Protein AF-A0AAV3XBZ5-F1 (afdb_monomer_lite)

Radius of gyration: 25.85 Å; chains: 1; bounding box: 75×69×43 Å

Organism: NCBI:txid2530354

pLDDT: mean 81.12, std 11.62, range [33.09, 95.12]

Foldseek 3Di:
DPPPDPDPVVVVVVVVVVVVVVVVVCVVVVHDPVVVVVVVVVVVVVVCVVVPPPVVVCVVCCVQVVDVVSVVVCVVVVVVVVVVCVVPVVVVVVVVVVVVVLVVQLVVCVVVVHDPVRSVVVSVVVVVVVVVCVVVVCCVVCPDPPDPDDDDD

Secondary structure (DSSP, 8-state):
--------HHHHHHHHHHHHHHHHHHHHTT--HHHHHHHHHHHHHHHHHHHS--HHHHHHHHHHTTSHHHHHHHHHHHHHHHHHHHHTHHHHHHHHHHHHHHHHHHHHHHHTT--HHHHHHHHHHHHHHHHHHHHHHHHHHSPPP--------

Sequence (153 aa):
MLSVKKLPKLSLMLLLVTYTALGWILSASKSPWYIVLLAAAFVLLLAETLAAPFSNIRKIILRTLSSDINAFIIVLVVSFLAAAIVVWIDIVIRVLVLVSAGLLARLDLYRAGLGQWQAFWILTVISLIGFALGWTGQNYLYPDPILPLHATP

Structure (mmCIF, N/CA/C/O backbone):
data_AF-A0AAV3XBZ5-F1
#
_entry.id   AF-A0AAV3XBZ5-F1
#
loop_
_atom_site.group_PDB
_atom_site.id
_atom_site.type_symbol
_atom_site.label_atom_id
_atom_site.label_alt_id
_atom_site.label_comp_id
_atom_site.label_asym_id
_atom_site.label_entity_id
_atom_site.label_seq_id
_atom_site.pdbx_PDB_ins_code
_atom_site.Cartn_x
_atom_site.Cartn_y
_atom_site.Cartn_z
_atom_site.occupancy
_atom_site.B_iso_or_equiv
_atom_site.auth_seq_id
_atom_site.auth_comp_id
_atom_site.auth_asym_id
_atom_site.auth_atom_id
_atom_site.pdbx_PDB_model_num
ATOM 1 N N . MET A 1 1 ? -25.775 43.323 4.854 1.00 33.09 1 MET A N 1
ATOM 2 C CA . MET A 1 1 ? -24.307 43.484 4.738 1.00 33.09 1 MET A CA 1
ATOM 3 C C . MET A 1 1 ? -23.681 42.098 4.809 1.00 33.09 1 MET A C 1
ATOM 5 O O . MET A 1 1 ? -23.725 41.475 5.860 1.00 33.09 1 MET A O 1
ATOM 9 N N . LEU A 1 2 ? -23.212 41.559 3.682 1.00 42.12 2 LEU A N 1
ATOM 10 C CA . LEU A 1 2 ? -22.568 40.242 3.630 1.00 42.12 2 LEU A CA 1
ATOM 11 C C . LEU A 1 2 ? -21.150 40.376 4.204 1.00 42.12 2 LEU A C 1
ATOM 13 O O . LEU A 1 2 ? -20.254 40.876 3.529 1.00 42.12 2 LEU A O 1
ATOM 17 N N . SER A 1 3 ? -20.950 39.978 5.463 1.00 48.25 3 SER A N 1
ATOM 18 C CA . SER A 1 3 ? -19.613 39.855 6.054 1.00 48.25 3 SER A CA 1
ATOM 19 C C . SER A 1 3 ? -18.806 38.830 5.265 1.00 48.25 3 SER A C 1
ATOM 21 O O . SER A 1 3 ? -18.977 37.622 5.430 1.00 48.25 3 SER A O 1
ATOM 23 N N . VAL A 1 4 ? -17.905 39.312 4.414 1.00 56.06 4 VAL A N 1
ATOM 24 C CA . VAL A 1 4 ? -16.920 38.474 3.733 1.00 56.06 4 VAL A CA 1
ATOM 25 C C . VAL A 1 4 ? -15.964 37.948 4.804 1.00 56.06 4 VAL A C 1
ATOM 27 O O . VAL A 1 4 ? -15.107 38.677 5.306 1.00 56.06 4 VAL A O 1
ATOM 30 N N . LYS A 1 5 ? -16.147 36.689 5.224 1.00 55.12 5 LYS A N 1
ATOM 31 C CA . LYS A 1 5 ? -15.201 36.005 6.116 1.00 55.12 5 LYS A CA 1
ATOM 32 C C . LYS A 1 5 ? -13.811 36.071 5.473 1.00 55.12 5 LYS A C 1
ATOM 34 O O . LYS A 1 5 ? -13.679 35.792 4.283 1.00 55.12 5 LYS A O 1
ATOM 39 N N . LYS A 1 6 ? -12.783 36.465 6.240 1.00 53.16 6 LYS A N 1
ATOM 40 C CA . LYS A 1 6 ? -11.396 36.563 5.754 1.00 53.16 6 LYS A CA 1
ATOM 41 C C . LYS A 1 6 ? -10.964 35.206 5.191 1.00 53.16 6 LYS A C 1
ATOM 43 O O . LYS A 1 6 ? -10.702 34.277 5.948 1.00 53.16 6 LYS A O 1
ATOM 48 N N . LEU A 1 7 ? -10.914 35.096 3.865 1.00 60.38 7 LEU A N 1
ATOM 49 C CA . LEU A 1 7 ? -10.383 33.918 3.190 1.00 60.38 7 LEU A CA 1
ATOM 50 C C . LEU A 1 7 ? -8.889 33.786 3.530 1.00 60.38 7 LEU A C 1
ATOM 52 O O . LEU A 1 7 ? -8.183 34.802 3.516 1.00 60.38 7 LEU A O 1
ATOM 56 N N . PRO A 1 8 ? -8.387 32.576 3.830 1.00 69.69 8 PRO A N 1
ATOM 57 C CA . PRO A 1 8 ? -6.974 32.350 4.108 1.00 69.69 8 PRO A CA 1
ATOM 58 C C . PRO A 1 8 ? -6.160 32.505 2.811 1.00 69.69 8 PRO A C 1
ATOM 60 O O . PRO A 1 8 ? -5.863 31.536 2.115 1.00 69.69 8 PRO A O 1
ATOM 63 N N . LYS A 1 9 ? -5.821 33.755 2.465 1.00 77.50 9 LYS A N 1
ATOM 64 C CA . LYS A 1 9 ? -5.144 34.132 1.209 1.00 77.50 9 LYS A CA 1
ATOM 65 C C . LYS A 1 9 ? -3.820 33.394 1.007 1.00 77.50 9 LYS A C 1
ATOM 67 O O . LYS A 1 9 ? -3.513 33.006 -0.112 1.00 77.50 9 LYS A O 1
ATOM 72 N N . LEU A 1 10 ? -3.078 33.163 2.093 1.00 63.41 10 LEU A N 1
ATOM 73 C CA . LEU A 1 10 ? -1.799 32.453 2.065 1.00 63.41 10 LEU A CA 1
ATOM 74 C C . LEU A 1 10 ? -1.973 30.988 1.637 1.00 63.41 10 LEU A C 1
ATOM 76 O O . LEU A 1 10 ? -1.273 30.518 0.749 1.00 63.41 10 LEU A O 1
ATOM 80 N N . SER A 1 11 ? -2.946 30.282 2.220 1.00 55.84 11 SER A N 1
ATOM 81 C CA . SER A 1 11 ? -3.235 28.886 1.873 1.00 55.84 11 SER A CA 1
ATOM 82 C C . SER A 1 11 ? -3.753 28.754 0.443 1.00 55.84 11 SER A C 1
ATOM 84 O O . SER A 1 11 ? -3.392 27.808 -0.245 1.00 55.84 11 SER A O 1
ATOM 86 N N . LEU A 1 12 ? -4.547 29.720 -0.030 1.00 71.44 12 LEU A N 1
ATOM 87 C CA . LEU A 1 12 ? -5.007 29.767 -1.421 1.00 71.44 12 LEU A CA 1
ATOM 88 C C . LEU A 1 12 ? -3.859 30.025 -2.407 1.00 71.44 12 LEU A C 1
ATOM 90 O O . LEU A 1 12 ? -3.807 29.384 -3.452 1.00 71.44 12 LEU A O 1
ATOM 94 N N . MET A 1 13 ? -2.920 30.914 -2.069 1.00 79.25 13 MET A N 1
ATOM 95 C CA . MET A 1 13 ? -1.707 31.128 -2.866 1.00 79.25 13 MET A CA 1
ATOM 96 C C . MET A 1 13 ? -0.834 29.875 -2.907 1.00 79.25 13 MET A C 1
ATOM 98 O O . MET A 1 13 ? -0.385 29.485 -3.979 1.00 79.25 13 MET A O 1
ATOM 102 N N . LEU A 1 14 ? -0.642 29.206 -1.767 1.00 64.81 14 LEU A N 1
ATOM 103 C CA . LEU A 1 14 ? 0.115 27.958 -1.707 1.00 64.81 14 LEU A CA 1
ATOM 104 C C . LEU A 1 14 ? -0.543 26.870 -2.566 1.00 64.81 14 LEU A C 1
ATOM 106 O O . LEU A 1 14 ? 0.133 26.222 -3.360 1.00 64.81 14 LEU A O 1
ATOM 110 N N . LEU A 1 15 ? -1.866 26.717 -2.468 1.00 76.81 15 LEU A N 1
ATOM 111 C CA . LEU A 1 15 ? -2.643 25.785 -3.283 1.00 76.81 15 LEU A CA 1
ATOM 112 C C . LEU A 1 15 ? -2.430 26.055 -4.781 1.00 76.81 15 LEU A C 1
ATOM 114 O O . LEU A 1 15 ? -2.093 25.140 -5.530 1.00 76.81 15 LEU A O 1
ATOM 118 N N . LEU A 1 16 ? -2.551 27.320 -5.198 1.00 77.62 16 LEU A N 1
ATOM 119 C CA . LEU A 1 16 ? -2.340 27.750 -6.581 1.00 77.62 16 LEU A CA 1
ATOM 120 C C . LEU A 1 16 ? -0.935 27.383 -7.076 1.00 77.62 16 LEU A C 1
ATOM 122 O O . LEU A 1 16 ? -0.794 26.788 -8.143 1.00 77.62 16 LEU A O 1
ATOM 126 N N . VAL A 1 17 ? 0.099 27.697 -6.291 1.00 81.94 17 VAL A N 1
ATOM 127 C CA . VAL A 1 17 ? 1.497 27.396 -6.636 1.00 81.94 17 VAL A CA 1
ATOM 128 C C . VAL A 1 17 ? 1.714 25.888 -6.772 1.00 81.94 17 VAL A C 1
ATOM 130 O O . VAL A 1 17 ? 2.340 25.443 -7.732 1.00 81.94 17 VAL A O 1
ATOM 133 N N . THR A 1 18 ? 1.141 25.090 -5.870 1.00 79.19 18 THR A N 1
ATOM 134 C CA . THR A 1 18 ? 1.308 23.628 -5.870 1.00 79.19 18 THR A CA 1
ATOM 135 C C . THR A 1 18 ? 0.680 22.985 -7.113 1.00 79.19 18 THR A C 1
ATOM 137 O O . THR A 1 18 ? 1.321 22.178 -7.785 1.00 79.19 18 THR A O 1
ATOM 140 N N . TYR A 1 19 ? -0.543 23.384 -7.484 1.00 84.25 19 TYR A N 1
ATOM 141 C CA . TYR A 1 19 ? -1.189 22.883 -8.705 1.00 84.25 19 TYR A CA 1
ATOM 142 C C . TYR A 1 19 ? -0.540 23.419 -9.986 1.00 84.25 19 TYR A C 1
ATOM 144 O O . TYR A 1 19 ? -0.499 22.713 -10.992 1.00 84.25 19 TYR A O 1
ATOM 152 N N . THR A 1 20 ? 0.030 24.626 -9.943 1.00 87.50 20 THR A N 1
ATOM 153 C CA . THR A 1 20 ? 0.824 25.168 -11.056 1.00 87.50 20 THR A CA 1
ATOM 154 C C . THR A 1 20 ? 2.077 24.323 -11.291 1.00 87.50 20 THR A C 1
ATOM 156 O O . THR A 1 20 ? 2.368 23.968 -12.431 1.00 87.50 20 THR A O 1
ATOM 159 N N . ALA A 1 21 ? 2.785 23.932 -10.227 1.00 82.88 21 ALA A N 1
ATOM 160 C CA . ALA A 1 21 ? 3.944 23.046 -10.324 1.00 82.88 21 ALA A CA 1
ATOM 161 C C . ALA A 1 21 ? 3.572 21.656 -10.874 1.00 82.88 21 ALA A C 1
ATOM 163 O O . ALA A 1 21 ? 4.283 21.116 -11.719 1.00 82.88 21 ALA A O 1
ATOM 164 N N . LEU A 1 22 ? 2.430 21.100 -10.457 1.00 83.31 22 LEU A N 1
ATOM 165 C CA . LEU A 1 22 ? 1.924 19.830 -10.986 1.00 83.31 22 LEU A CA 1
ATOM 166 C C . LEU A 1 22 ? 1.635 19.912 -12.495 1.00 83.31 22 LEU A C 1
ATOM 168 O O . LEU A 1 22 ? 2.077 19.049 -13.255 1.00 83.31 22 LEU A O 1
ATOM 172 N N . GLY A 1 23 ? 0.959 20.975 -12.945 1.00 85.94 23 GLY A N 1
ATOM 173 C CA . GLY A 1 23 ? 0.727 21.227 -14.372 1.00 85.94 23 GLY A CA 1
ATOM 174 C C . GLY A 1 23 ? 2.024 21.431 -15.162 1.00 85.94 23 GLY A C 1
ATOM 175 O O . GLY A 1 23 ? 2.153 20.941 -16.285 1.00 85.94 23 GLY A O 1
ATOM 176 N N . TRP A 1 24 ? 3.013 22.090 -14.553 1.00 88.00 24 TRP A N 1
ATOM 177 C CA . TRP A 1 24 ? 4.338 22.277 -15.140 1.00 88.00 24 TRP A CA 1
ATOM 178 C C . TRP A 1 24 ? 5.061 20.946 -15.372 1.00 88.00 24 TRP A C 1
ATOM 180 O O . TRP A 1 24 ? 5.559 20.706 -16.469 1.00 88.00 24 TRP A O 1
ATOM 190 N N . ILE A 1 25 ? 5.075 20.058 -14.373 1.00 83.38 25 ILE A N 1
ATOM 191 C CA . ILE A 1 25 ? 5.698 18.728 -14.467 1.00 83.38 25 ILE A CA 1
ATOM 192 C C . ILE A 1 25 ? 5.030 17.897 -15.569 1.00 83.38 25 ILE A C 1
ATOM 194 O O . ILE A 1 25 ? 5.719 17.350 -16.427 1.00 83.38 25 ILE A O 1
ATOM 198 N N . LEU A 1 26 ? 3.693 17.863 -15.604 1.00 83.12 26 LEU A N 1
ATOM 199 C CA . LEU A 1 26 ? 2.931 17.137 -16.629 1.00 83.12 26 LEU A CA 1
ATOM 200 C C . LEU A 1 26 ? 3.269 17.606 -18.053 1.00 83.12 26 LEU A C 1
ATOM 202 O O . LEU A 1 26 ? 3.419 16.774 -18.953 1.00 83.12 26 LEU A O 1
ATOM 206 N N . SER A 1 27 ? 3.424 18.921 -18.236 1.00 83.00 27 SER A N 1
ATOM 207 C CA . SER A 1 27 ? 3.813 19.536 -19.510 1.00 83.00 27 SER A CA 1
ATOM 208 C C . SER A 1 27 ?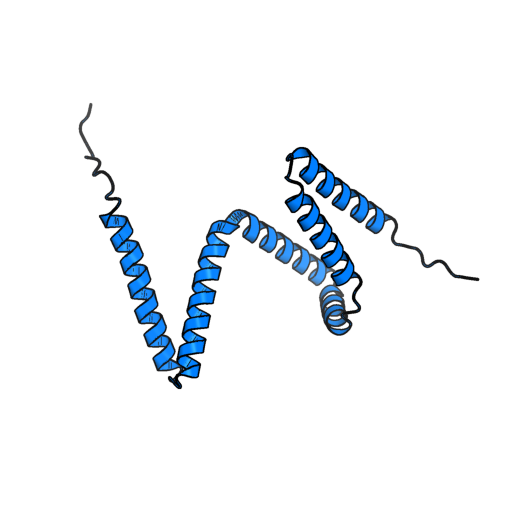 5.269 19.222 -19.883 1.00 83.00 27 SER A C 1
ATOM 210 O O . SER A 1 27 ? 5.549 18.786 -21.001 1.00 83.00 27 SER A O 1
ATOM 212 N N . ALA A 1 28 ? 6.200 19.360 -18.932 1.00 84.38 28 ALA A N 1
ATOM 213 C CA . ALA A 1 28 ? 7.627 19.115 -19.144 1.00 84.38 28 ALA A CA 1
ATOM 214 C C . ALA A 1 28 ? 7.933 17.652 -19.510 1.00 84.38 28 ALA A C 1
ATOM 216 O O . ALA A 1 28 ? 8.805 17.389 -20.336 1.00 84.38 28 ALA A O 1
ATOM 217 N N . SER A 1 29 ? 7.181 16.698 -18.955 1.00 81.81 29 SER A N 1
ATOM 218 C CA . SER A 1 29 ? 7.337 15.267 -19.243 1.00 81.81 29 SER A CA 1
ATOM 219 C C . SER A 1 29 ? 6.765 14.827 -20.598 1.00 81.81 29 SER A C 1
ATOM 221 O O . SER A 1 29 ? 6.802 13.635 -20.893 1.00 81.81 29 SER A O 1
ATOM 223 N N . LYS A 1 30 ? 6.217 15.744 -21.418 1.00 84.88 30 LYS A N 1
ATOM 224 C CA . LYS A 1 30 ? 5.475 15.425 -22.658 1.00 84.88 30 LYS A CA 1
ATOM 225 C C . LYS A 1 30 ? 4.446 14.312 -22.436 1.00 84.88 30 LYS A C 1
ATOM 227 O O . LYS A 1 30 ? 4.326 13.387 -23.243 1.00 84.88 30 LYS A O 1
ATOM 232 N N . SER A 1 31 ? 3.737 14.380 -21.308 1.00 80.44 31 SER A N 1
ATOM 233 C CA . SER A 1 31 ? 2.811 13.319 -20.929 1.00 80.44 31 SER A CA 1
ATOM 234 C C . SER A 1 31 ? 1.700 13.180 -21.973 1.00 80.44 31 SER A C 1
ATOM 236 O O . SER A 1 31 ? 1.147 14.188 -22.422 1.00 80.44 31 SER A O 1
ATOM 238 N N . PRO A 1 32 ? 1.334 11.949 -22.358 1.00 85.12 32 PRO A N 1
ATOM 239 C CA . PRO A 1 32 ? 0.219 11.719 -23.262 1.00 85.12 32 PRO A CA 1
ATOM 240 C C . PRO A 1 32 ? -1.105 12.228 -22.668 1.00 85.12 32 PRO A C 1
ATOM 242 O O . PRO A 1 32 ? -1.307 12.246 -21.452 1.00 85.12 32 PRO A O 1
ATOM 245 N N . TRP A 1 33 ? -2.034 12.624 -23.543 1.00 84.94 33 TRP A N 1
ATOM 246 C CA . TRP A 1 33 ? -3.270 13.336 -23.183 1.00 84.94 33 TRP A CA 1
ATOM 247 C C . TRP A 1 33 ? -4.151 12.609 -22.150 1.00 84.94 33 TRP A C 1
ATOM 249 O O . TRP A 1 33 ? -4.778 13.256 -21.313 1.00 84.94 33 TRP A O 1
ATOM 259 N N . TYR A 1 34 ? -4.166 11.272 -22.153 1.00 81.88 34 TYR A N 1
ATOM 260 C CA . TYR A 1 34 ? -4.931 10.476 -21.189 1.00 81.88 34 TYR A CA 1
ATOM 261 C C . TYR A 1 34 ? -4.381 10.578 -19.757 1.00 81.88 34 TYR A C 1
ATOM 263 O O . TYR A 1 34 ? -5.161 10.542 -18.810 1.00 81.88 34 TYR A O 1
ATOM 271 N N . ILE A 1 35 ? -3.068 10.779 -19.574 1.00 80.19 35 ILE A N 1
ATOM 272 C CA . ILE A 1 35 ? -2.468 11.017 -18.247 1.00 80.19 35 ILE A CA 1
ATOM 273 C C . ILE A 1 35 ? -2.859 12.402 -17.731 1.00 80.19 35 ILE A C 1
ATOM 275 O O . ILE A 1 35 ? -3.145 12.558 -16.547 1.00 80.19 35 ILE A O 1
ATOM 279 N N . VAL A 1 36 ? -2.940 13.398 -18.618 1.00 86.75 36 VAL A N 1
ATOM 280 C CA . VAL A 1 36 ? -3.416 14.745 -18.268 1.00 86.75 36 VAL A CA 1
ATOM 281 C C . VAL A 1 36 ? -4.887 14.708 -17.842 1.00 86.75 36 VAL A C 1
ATOM 283 O O . VAL A 1 36 ? -5.242 15.311 -16.832 1.00 86.75 36 VAL A O 1
ATOM 286 N N . LEU A 1 37 ? -5.733 13.953 -18.553 1.00 86.19 37 LEU A N 1
ATOM 287 C CA . LEU A 1 37 ? -7.131 13.746 -18.157 1.00 86.19 37 LEU A CA 1
ATOM 288 C C . LEU A 1 37 ? -7.267 13.001 -16.831 1.00 86.19 37 LEU A C 1
ATOM 290 O O . LEU A 1 37 ? -8.077 13.396 -15.996 1.00 86.19 37 LEU A O 1
ATOM 294 N N . LEU A 1 38 ? -6.467 11.955 -16.617 1.00 84.56 38 LEU A N 1
ATOM 295 C CA . LEU A 1 38 ? -6.460 11.216 -15.358 1.00 84.56 38 LEU A CA 1
ATOM 296 C C . LEU A 1 38 ? -6.029 12.115 -14.192 1.00 84.56 38 LEU A C 1
ATOM 298 O O . LEU A 1 38 ? -6.674 12.114 -13.146 1.00 84.56 38 LEU A O 1
ATOM 302 N N . ALA A 1 39 ? -4.986 12.928 -14.384 1.00 84.00 39 ALA A N 1
ATOM 303 C CA . ALA A 1 39 ? -4.545 13.906 -13.397 1.00 84.00 39 ALA A CA 1
ATOM 304 C C . ALA A 1 39 ? -5.643 14.940 -13.108 1.00 84.00 39 ALA A C 1
ATOM 306 O O . ALA A 1 39 ? -5.932 15.204 -11.946 1.00 84.00 39 ALA A O 1
ATOM 307 N N . ALA A 1 40 ? -6.312 15.474 -14.135 1.00 87.00 40 ALA A N 1
ATOM 308 C CA . ALA A 1 40 ? -7.426 16.406 -13.964 1.00 87.00 40 ALA A CA 1
ATOM 309 C C . ALA A 1 40 ? -8.599 15.780 -13.188 1.00 87.00 40 ALA A C 1
ATOM 311 O O . ALA A 1 40 ? -9.118 16.396 -12.256 1.00 87.00 40 ALA A O 1
ATOM 312 N N . ALA A 1 41 ? -8.974 14.538 -13.511 1.00 86.88 41 ALA A N 1
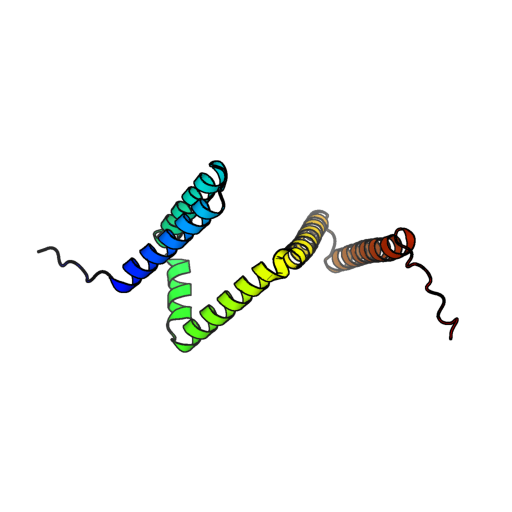ATOM 313 C CA . ALA A 1 41 ? -9.990 13.790 -12.773 1.00 86.88 41 ALA A CA 1
ATOM 314 C C . ALA A 1 41 ? -9.588 13.583 -11.303 1.00 86.88 41 ALA A C 1
ATOM 316 O O . ALA A 1 41 ? -10.413 13.737 -10.404 1.00 86.88 41 ALA A O 1
ATOM 317 N N . PHE A 1 42 ? -8.310 13.305 -11.042 1.00 81.62 42 PHE A N 1
ATOM 318 C CA . PHE A 1 42 ? -7.780 13.157 -9.689 1.00 81.62 42 PHE A CA 1
ATOM 319 C C . PHE A 1 42 ? -7.813 14.470 -8.894 1.00 81.62 42 PHE A C 1
ATOM 321 O O . PHE A 1 42 ? -8.191 14.471 -7.725 1.00 81.62 42 PHE A O 1
ATOM 328 N N . VAL A 1 43 ? -7.484 15.605 -9.526 1.00 88.38 43 VAL A N 1
ATOM 329 C CA . VAL A 1 43 ? -7.609 16.935 -8.903 1.00 88.38 43 VAL A CA 1
ATOM 330 C C . VAL A 1 43 ? -9.061 17.230 -8.523 1.00 88.38 43 VAL A C 1
ATOM 332 O O . VAL A 1 43 ? -9.309 17.721 -7.422 1.00 88.38 43 VAL A O 1
ATOM 335 N N . LEU A 1 44 ? -10.023 16.903 -9.392 1.00 85.94 44 LEU A N 1
ATOM 336 C CA . LEU A 1 44 ? -11.450 17.074 -9.100 1.00 85.94 44 LEU A CA 1
ATOM 337 C C . LEU A 1 44 ? -11.911 16.178 -7.949 1.00 85.94 44 LEU A C 1
ATOM 339 O O . LEU A 1 44 ? -12.563 16.671 -7.033 1.00 85.94 44 LEU A O 1
ATOM 343 N N . LEU A 1 45 ? -11.512 14.905 -7.945 1.00 80.50 45 LEU A N 1
ATOM 344 C CA . LEU A 1 45 ? -11.797 13.979 -6.847 1.00 80.50 45 LEU A CA 1
ATOM 345 C C . LEU A 1 45 ? -11.217 14.467 -5.519 1.00 80.50 45 LEU A C 1
ATOM 347 O O . LEU A 1 45 ? -11.886 14.384 -4.492 1.00 80.50 45 LEU A O 1
ATOM 351 N N . LEU A 1 46 ? -9.994 15.001 -5.513 1.00 78.38 46 LEU A N 1
ATOM 352 C CA . LEU A 1 46 ? -9.398 15.593 -4.315 1.00 78.38 46 LEU A CA 1
ATOM 353 C C . LEU A 1 46 ? -10.168 16.833 -3.860 1.00 78.38 46 LEU A C 1
ATOM 355 O O . LEU A 1 46 ? -10.461 16.962 -2.674 1.00 78.38 46 LEU A O 1
ATOM 359 N N . ALA A 1 47 ? -10.526 17.725 -4.784 1.00 84.19 47 ALA A N 1
ATOM 360 C CA . ALA A 1 47 ? -11.326 18.902 -4.471 1.00 84.19 47 ALA A CA 1
ATOM 361 C C . ALA A 1 47 ? -12.692 18.515 -3.885 1.00 84.19 47 ALA A C 1
ATOM 363 O O . ALA A 1 47 ? -13.098 19.086 -2.876 1.00 84.19 47 ALA A O 1
ATOM 364 N N . GLU A 1 48 ? -13.360 17.511 -4.456 1.00 80.75 48 GLU A N 1
ATOM 365 C CA . GLU A 1 48 ? -14.620 16.965 -3.952 1.00 80.75 48 GLU A CA 1
ATOM 366 C C . GLU A 1 48 ? -14.433 16.315 -2.580 1.00 80.75 48 GLU A C 1
ATOM 368 O O . GLU A 1 48 ? -15.180 16.616 -1.658 1.00 80.75 48 GLU A O 1
ATOM 373 N N . THR A 1 49 ? -13.390 15.505 -2.393 1.00 74.81 49 THR A N 1
ATOM 374 C CA . THR A 1 49 ? -13.091 14.846 -1.112 1.00 74.81 49 THR A CA 1
ATOM 375 C C . THR A 1 49 ? -12.828 15.866 -0.001 1.00 74.81 49 THR A C 1
ATOM 377 O O . THR A 1 49 ? -13.272 15.680 1.132 1.00 74.81 49 THR A O 1
ATOM 380 N N . LEU A 1 50 ? -12.127 16.960 -0.314 1.00 71.44 50 LEU A N 1
ATOM 381 C CA . LEU A 1 50 ? -11.841 18.040 0.633 1.00 71.44 50 LEU A CA 1
ATOM 382 C C . LEU A 1 50 ? -13.051 18.962 0.867 1.00 71.44 50 LEU A C 1
ATOM 384 O O . LEU A 1 50 ? -13.184 19.516 1.959 1.00 71.44 50 LEU A O 1
ATOM 388 N N . ALA A 1 51 ? -13.911 19.150 -0.137 1.00 78.44 51 ALA A N 1
ATOM 389 C CA . ALA A 1 51 ? -15.120 19.970 -0.041 1.00 78.44 51 ALA A CA 1
ATOM 390 C C . ALA A 1 51 ? -16.315 19.210 0.560 1.00 78.44 51 ALA A C 1
ATOM 392 O O . ALA A 1 51 ? -17.236 19.833 1.094 1.00 78.44 51 ALA A O 1
ATOM 393 N N . ALA A 1 52 ? -16.306 17.879 0.495 1.00 71.50 52 ALA A N 1
ATOM 394 C CA . ALA A 1 52 ? -17.376 17.031 0.983 1.00 71.50 52 ALA A CA 1
ATOM 395 C C . ALA A 1 52 ? -17.501 17.132 2.514 1.00 71.50 52 ALA A C 1
ATOM 397 O O . ALA A 1 52 ? -16.506 17.068 3.248 1.00 71.50 52 ALA A O 1
ATOM 398 N N . PRO A 1 53 ? -18.731 17.250 3.045 1.00 57.47 53 PRO A N 1
ATOM 399 C CA . PRO A 1 53 ? -18.972 17.351 4.472 1.00 57.47 53 PRO A CA 1
ATOM 400 C C . PRO A 1 53 ? -18.885 15.959 5.113 1.00 57.47 53 PRO A C 1
ATOM 402 O O . PRO A 1 53 ? -19.878 15.417 5.593 1.00 57.47 53 PRO A O 1
ATOM 405 N N . PHE A 1 54 ? -17.686 15.375 5.171 1.00 61.41 54 PHE A N 1
ATOM 406 C CA . PHE A 1 54 ? -17.409 14.175 5.961 1.00 61.41 54 PHE A CA 1
ATOM 407 C C . PHE A 1 54 ? -17.413 14.527 7.452 1.00 61.41 54 PHE A C 1
ATOM 409 O O . PHE A 1 54 ? -16.378 14.541 8.112 1.00 61.41 54 PHE A O 1
ATOM 416 N N . SER A 1 55 ? -18.578 14.872 7.998 1.00 64.50 55 SER A N 1
ATOM 417 C CA . SER A 1 55 ? -18.742 15.426 9.348 1.00 64.50 55 SER A CA 1
ATOM 418 C C . SER A 1 55 ? -18.108 14.557 10.444 1.00 64.50 55 SER A C 1
ATOM 420 O O . SER A 1 55 ? -17.511 15.095 11.380 1.00 64.50 55 SER A O 1
ATOM 422 N N . ASN A 1 56 ? -18.151 13.231 10.294 1.00 70.25 56 ASN A N 1
ATOM 423 C CA . ASN A 1 56 ? -17.570 12.284 11.249 1.00 70.25 56 ASN A CA 1
ATOM 424 C C . ASN A 1 56 ? -16.044 12.171 11.124 1.00 70.25 56 ASN A C 1
ATOM 426 O O . ASN A 1 56 ? -15.342 12.266 12.130 1.00 70.25 56 ASN A O 1
ATOM 430 N N . ILE A 1 57 ? -15.518 12.041 9.903 1.00 69.25 57 ILE A N 1
ATOM 431 C CA . ILE A 1 57 ? -14.068 11.966 9.656 1.00 69.25 57 ILE A CA 1
ATOM 432 C C . ILE A 1 57 ? -13.423 13.309 10.003 1.00 69.25 57 ILE A C 1
ATOM 434 O O . ILE A 1 57 ? -12.415 13.348 10.698 1.00 69.25 57 ILE A O 1
ATOM 438 N N . ARG A 1 58 ? -14.058 14.424 9.629 1.00 68.69 58 ARG A N 1
ATOM 439 C CA . ARG A 1 58 ? -13.640 15.780 9.988 1.00 68.69 58 ARG A CA 1
ATOM 440 C C . ARG A 1 58 ? -13.610 15.977 11.500 1.00 68.69 58 ARG A C 1
ATOM 442 O O . ARG A 1 58 ? -12.658 16.566 11.989 1.00 68.69 58 ARG A O 1
ATOM 449 N N . LYS A 1 59 ? -14.593 15.475 12.259 1.00 76.25 59 LYS A N 1
ATOM 450 C CA . LYS A 1 59 ? -14.552 15.521 13.735 1.00 76.25 59 LYS A CA 1
ATOM 451 C C . LYS A 1 59 ? -13.361 14.753 14.300 1.00 76.25 59 LYS A C 1
ATOM 453 O O . LYS A 1 59 ? -12.707 15.257 15.204 1.00 76.25 59 LYS A O 1
ATOM 458 N N . ILE A 1 60 ? -13.083 13.562 13.776 1.00 75.50 60 ILE A N 1
ATOM 459 C CA . ILE A 1 60 ? -11.957 12.733 14.219 1.00 75.50 60 ILE A CA 1
ATOM 460 C C . ILE A 1 60 ? -10.631 13.415 13.873 1.00 75.50 60 ILE A C 1
ATOM 462 O O . ILE A 1 60 ? -9.805 13.604 14.756 1.00 75.50 60 ILE A O 1
ATOM 466 N N . ILE A 1 61 ? -10.461 13.869 12.630 1.00 72.81 61 ILE A N 1
ATOM 467 C CA . ILE A 1 61 ? -9.270 14.590 12.172 1.00 72.81 61 ILE A CA 1
ATOM 468 C C . ILE A 1 61 ? -9.069 15.867 12.989 1.00 72.81 61 ILE A C 1
ATOM 470 O O . ILE A 1 61 ? -7.983 16.078 13.507 1.00 72.81 61 ILE A O 1
ATOM 474 N N . LEU A 1 62 ? -10.101 16.697 13.167 1.00 74.94 62 LEU A N 1
ATOM 475 C CA . LEU A 1 62 ? -9.991 17.941 13.935 1.00 74.94 62 LEU A CA 1
ATOM 476 C C . LEU A 1 62 ? -9.712 17.687 15.416 1.00 74.94 62 LEU A C 1
ATOM 478 O O . LEU A 1 62 ? -8.967 18.447 16.015 1.00 74.94 62 LEU A O 1
ATOM 482 N N . ARG A 1 63 ? -10.267 16.624 16.008 1.00 78.19 63 ARG A N 1
ATOM 483 C CA . ARG A 1 63 ? -9.960 16.232 17.390 1.00 78.19 63 ARG A CA 1
ATOM 484 C C . ARG A 1 63 ? -8.511 15.773 17.526 1.00 78.19 63 ARG A C 1
ATOM 486 O O . ARG A 1 63 ? -7.834 16.176 18.464 1.00 78.19 63 ARG A O 1
ATOM 493 N N . THR A 1 64 ? -8.037 14.953 16.595 1.00 70.38 64 THR A N 1
ATOM 494 C CA . THR A 1 64 ? -6.680 14.399 16.614 1.00 70.38 64 THR A CA 1
ATOM 495 C C . THR A 1 64 ? -5.622 15.457 16.273 1.00 70.38 64 THR A C 1
ATOM 497 O O . THR A 1 64 ? -4.566 15.482 16.899 1.00 70.38 64 THR A O 1
ATOM 500 N N . LEU A 1 65 ? -5.925 16.380 15.353 1.00 75.56 65 LEU A N 1
ATOM 501 C CA . LEU A 1 65 ? -5.082 17.525 14.984 1.00 75.56 65 LEU A CA 1
ATOM 502 C C . LEU A 1 65 ? -5.272 18.748 15.902 1.00 75.56 65 LEU A C 1
ATOM 504 O O . LEU A 1 65 ? -4.617 19.760 15.691 1.00 75.56 65 LEU A O 1
ATOM 508 N N . SER A 1 66 ? -6.150 18.686 16.913 1.00 77.56 66 SER A N 1
ATOM 509 C CA . SER A 1 66 ? -6.409 19.817 17.825 1.00 77.56 66 SER A CA 1
ATOM 510 C C . SER A 1 66 ? -5.210 20.169 18.707 1.00 77.56 66 SER A C 1
ATOM 512 O O . SER A 1 66 ? -5.201 21.240 19.307 1.00 77.56 66 SER A O 1
ATOM 514 N N . SER A 1 67 ? -4.248 19.258 18.853 1.00 83.25 67 SER A N 1
ATOM 515 C CA . SER A 1 67 ? -3.014 19.503 19.592 1.00 83.25 67 SER A CA 1
ATOM 516 C C . SER A 1 67 ? -1.889 19.761 18.598 1.00 83.25 67 SER A C 1
ATOM 518 O O . SER A 1 67 ? -1.630 18.910 17.747 1.00 83.25 67 SER A O 1
ATOM 520 N N . ASP A 1 68 ? -1.206 20.900 18.730 1.00 80.75 68 ASP A N 1
ATOM 521 C CA . ASP A 1 68 ? -0.101 21.300 17.847 1.00 80.75 68 ASP A CA 1
ATOM 522 C C . ASP A 1 68 ? 1.000 20.228 17.771 1.00 80.75 68 ASP A C 1
ATOM 524 O O . ASP A 1 68 ? 1.548 19.964 16.700 1.00 80.75 68 ASP A O 1
ATOM 528 N N . ILE A 1 69 ? 1.263 19.531 18.885 1.00 85.50 69 ILE A N 1
ATOM 529 C CA . ILE A 1 69 ? 2.240 18.436 18.943 1.00 85.50 69 ILE A CA 1
ATOM 530 C C . ILE A 1 69 ? 1.755 17.208 18.159 1.00 85.50 69 ILE A C 1
ATOM 532 O O . ILE A 1 69 ? 2.516 16.618 17.394 1.00 85.50 69 ILE A O 1
ATOM 536 N N . ASN A 1 70 ? 0.474 16.846 18.293 1.00 83.38 70 ASN A N 1
ATOM 537 C CA . ASN A 1 70 ? -0.098 15.692 17.601 1.00 83.38 70 ASN A CA 1
ATOM 538 C C . ASN A 1 70 ? -0.195 15.958 16.099 1.00 83.38 70 ASN A C 1
ATOM 540 O O . ASN A 1 70 ? 0.090 15.069 15.300 1.00 83.38 70 ASN A O 1
ATOM 544 N N . ALA A 1 71 ? -0.557 17.183 15.713 1.00 85.25 71 ALA A N 1
ATOM 545 C CA . ALA A 1 71 ? -0.596 17.596 14.320 1.00 85.25 71 ALA A CA 1
ATOM 546 C C . ALA A 1 71 ? 0.793 17.521 13.679 1.00 85.25 71 ALA A C 1
ATOM 548 O O . ALA A 1 71 ? 0.939 16.924 12.612 1.00 85.25 71 ALA A O 1
ATOM 549 N N . PHE A 1 72 ? 1.817 18.050 14.355 1.00 80.81 72 PHE A N 1
ATOM 550 C CA . PHE A 1 72 ? 3.196 17.973 13.883 1.00 80.81 72 PHE A CA 1
ATOM 551 C C . PHE A 1 72 ? 3.671 16.521 13.729 1.00 80.81 72 PHE A C 1
ATOM 553 O O . PHE A 1 72 ? 4.167 16.151 12.665 1.00 80.81 72 PHE A O 1
ATOM 560 N N . ILE A 1 73 ? 3.455 15.676 14.744 1.00 87.81 73 ILE A N 1
ATOM 561 C CA . ILE A 1 73 ? 3.845 14.258 14.711 1.00 87.81 73 ILE A CA 1
ATOM 562 C C . ILE A 1 73 ? 3.134 13.518 13.574 1.00 87.81 73 ILE A C 1
ATOM 564 O O . ILE A 1 73 ? 3.774 12.768 12.844 1.00 87.81 73 ILE A O 1
ATOM 568 N N . ILE A 1 74 ? 1.833 13.738 13.376 1.00 86.50 74 ILE A N 1
ATOM 569 C CA . ILE A 1 74 ? 1.073 13.062 12.317 1.00 86.50 74 ILE A CA 1
ATOM 570 C C . ILE A 1 74 ? 1.557 13.492 10.941 1.00 86.50 74 ILE A C 1
ATOM 572 O O . ILE A 1 74 ? 1.785 12.634 10.095 1.00 86.50 74 ILE A O 1
ATOM 576 N N . VAL A 1 75 ? 1.749 14.791 10.705 1.00 89.19 75 VAL A N 1
ATOM 577 C CA . VAL A 1 75 ? 2.259 15.275 9.415 1.00 89.19 75 VAL A CA 1
ATOM 578 C C . VAL A 1 75 ? 3.657 14.717 9.147 1.00 89.19 75 VAL A C 1
ATOM 580 O O . VAL A 1 75 ? 3.923 14.282 8.027 1.00 89.19 75 VAL A O 1
ATOM 583 N N . LEU A 1 76 ? 4.522 14.659 10.163 1.00 90.56 76 LEU A N 1
ATOM 584 C CA . LEU A 1 76 ? 5.861 14.080 10.058 1.00 90.56 76 LEU A CA 1
ATOM 585 C C . LEU A 1 76 ? 5.807 12.585 9.719 1.00 90.56 76 LEU A C 1
ATOM 587 O O . LEU A 1 76 ? 6.430 12.156 8.750 1.00 90.56 76 LEU A O 1
ATOM 591 N N . VAL A 1 77 ? 5.018 11.804 10.462 1.00 91.31 77 VAL A N 1
ATOM 592 C CA . VAL A 1 77 ? 4.866 10.356 10.247 1.00 91.31 77 VAL A CA 1
ATOM 593 C C . VAL A 1 77 ? 4.243 10.066 8.885 1.00 91.31 77 VAL A C 1
ATOM 595 O O . VAL A 1 77 ? 4.751 9.224 8.153 1.00 91.31 77 VAL A O 1
ATOM 598 N N . VAL A 1 78 ? 3.178 10.775 8.505 1.00 88.62 78 VAL A N 1
ATOM 599 C CA . VAL A 1 78 ? 2.501 10.587 7.213 1.00 88.62 78 VAL A CA 1
ATOM 600 C C . VAL A 1 78 ? 3.423 10.955 6.055 1.00 88.62 78 VAL A C 1
ATOM 602 O O . VAL A 1 78 ? 3.490 10.206 5.086 1.00 88.62 78 VAL A O 1
ATOM 605 N N . SER A 1 79 ? 4.170 12.058 6.154 1.00 88.12 79 SER A N 1
ATOM 606 C CA . SER A 1 79 ? 5.113 12.465 5.101 1.00 88.12 79 SER A CA 1
ATOM 607 C C . SER A 1 79 ? 6.268 11.474 4.966 1.00 88.12 79 SER A C 1
ATOM 609 O O . SER A 1 79 ? 6.637 11.108 3.852 1.00 88.12 79 SER A O 1
ATOM 611 N N . PHE A 1 80 ? 6.802 10.990 6.091 1.00 89.75 80 PHE A N 1
ATOM 612 C CA . PHE A 1 80 ? 7.839 9.962 6.106 1.00 89.75 80 PHE A CA 1
ATOM 613 C C . PHE A 1 80 ? 7.341 8.644 5.503 1.00 89.75 80 PHE A C 1
ATOM 615 O O . PHE A 1 80 ? 8.006 8.078 4.640 1.00 89.75 80 PHE A O 1
ATOM 622 N N . LEU A 1 81 ? 6.151 8.182 5.899 1.00 85.62 81 LEU A N 1
ATOM 623 C CA . LEU A 1 81 ? 5.538 6.973 5.348 1.00 85.62 81 LEU A CA 1
ATOM 624 C C . LEU A 1 81 ? 5.243 7.116 3.855 1.00 85.62 81 LEU A C 1
ATOM 626 O O . LEU A 1 81 ? 5.529 6.196 3.097 1.00 85.62 81 LEU A O 1
ATOM 630 N N . ALA A 1 82 ? 4.715 8.260 3.415 1.00 87.56 82 ALA A N 1
ATOM 631 C CA . ALA A 1 82 ? 4.461 8.521 2.003 1.00 87.56 82 ALA A CA 1
ATOM 632 C C . ALA A 1 82 ? 5.761 8.475 1.188 1.00 87.56 82 ALA A C 1
ATOM 634 O O . ALA A 1 82 ? 5.818 7.796 0.165 1.00 87.56 82 ALA A O 1
ATOM 635 N N . ALA A 1 83 ? 6.825 9.126 1.665 1.00 87.94 83 ALA A N 1
ATOM 636 C CA . ALA A 1 83 ? 8.134 9.064 1.026 1.00 87.94 83 ALA A CA 1
ATOM 637 C C . ALA A 1 83 ? 8.696 7.633 1.012 1.00 87.94 83 ALA A C 1
ATOM 639 O O . ALA A 1 83 ? 9.157 7.178 -0.031 1.00 87.94 83 ALA A O 1
ATOM 640 N N . ALA A 1 84 ? 8.608 6.896 2.124 1.00 83.44 84 ALA A N 1
ATOM 641 C CA . ALA A 1 84 ? 9.050 5.504 2.200 1.00 83.44 84 ALA A CA 1
ATOM 642 C C . ALA A 1 84 ? 8.294 4.612 1.202 1.00 83.44 84 ALA A C 1
ATOM 644 O O . ALA A 1 84 ? 8.918 3.829 0.489 1.00 83.44 84 ALA A O 1
ATOM 645 N N . ILE A 1 85 ? 6.970 4.782 1.094 1.00 88.00 85 ILE A N 1
ATOM 646 C CA . ILE A 1 85 ? 6.138 4.055 0.130 1.00 88.00 85 ILE A CA 1
ATOM 647 C C . ILE A 1 85 ? 6.555 4.373 -1.306 1.00 88.00 85 ILE A C 1
ATOM 649 O O . ILE A 1 85 ? 6.675 3.459 -2.113 1.00 88.00 85 ILE A O 1
ATOM 653 N N . VAL A 1 86 ? 6.786 5.648 -1.628 1.00 88.00 86 VAL A N 1
ATOM 654 C CA . VAL A 1 86 ? 7.171 6.073 -2.982 1.00 88.00 86 VAL A CA 1
ATOM 655 C C . VAL A 1 86 ? 8.571 5.579 -3.345 1.00 88.00 86 VAL A C 1
ATOM 657 O O . VAL A 1 86 ? 8.771 5.078 -4.447 1.00 88.00 86 VAL A O 1
ATOM 660 N N . VAL A 1 87 ? 9.536 5.676 -2.428 1.00 91.94 87 VAL A N 1
ATOM 661 C CA . VAL A 1 87 ? 10.926 5.262 -2.679 1.00 91.94 87 VAL A CA 1
ATOM 662 C C . VAL A 1 87 ? 11.043 3.737 -2.794 1.00 91.94 87 VAL A C 1
ATOM 664 O O . VAL A 1 87 ? 11.857 3.246 -3.567 1.00 91.94 87 VAL A O 1
ATOM 667 N N . TRP A 1 88 ? 10.221 2.980 -2.061 1.00 92.00 88 TRP A N 1
ATOM 668 C CA . TRP A 1 88 ? 10.291 1.514 -1.994 1.00 92.00 88 TRP A CA 1
ATOM 669 C C . TRP A 1 88 ? 9.073 0.855 -2.650 1.00 92.00 88 TRP A C 1
ATOM 671 O O . TRP A 1 88 ? 8.692 -0.257 -2.277 1.00 92.00 88 TRP A O 1
ATOM 681 N N . ILE A 1 89 ? 8.452 1.531 -3.622 1.00 89.19 89 ILE A N 1
ATOM 682 C CA . ILE A 1 89 ? 7.158 1.144 -4.201 1.00 89.19 89 ILE A CA 1
ATOM 683 C C . ILE A 1 89 ? 7.143 -0.304 -4.700 1.00 89.19 89 ILE A C 1
ATOM 685 O O . ILE A 1 89 ? 6.189 -1.040 -4.459 1.00 89.19 89 ILE A O 1
ATOM 689 N N . ASP A 1 90 ? 8.245 -0.757 -5.291 1.00 86.62 90 ASP A N 1
ATOM 690 C CA . ASP A 1 90 ? 8.416 -2.126 -5.765 1.00 86.62 90 ASP A CA 1
ATOM 691 C C . ASP A 1 90 ? 8.341 -3.178 -4.652 1.00 86.62 90 ASP A C 1
ATOM 693 O O . ASP A 1 90 ? 7.829 -4.280 -4.857 1.00 86.62 90 ASP A O 1
ATOM 697 N N . ILE A 1 91 ? 8.871 -2.871 -3.469 1.00 87.44 91 ILE A N 1
ATOM 698 C CA . ILE A 1 91 ? 8.823 -3.760 -2.303 1.00 87.44 91 ILE A CA 1
ATOM 699 C C . ILE A 1 91 ? 7.428 -3.700 -1.683 1.00 87.44 91 ILE A C 1
ATOM 701 O O . ILE A 1 91 ? 6.847 -4.739 -1.369 1.00 87.44 91 ILE A O 1
ATOM 705 N N . VAL A 1 92 ? 6.857 -2.497 -1.574 1.00 88.44 92 VAL A N 1
ATOM 706 C CA . VAL A 1 92 ? 5.508 -2.274 -1.038 1.00 88.44 92 VAL A CA 1
ATOM 707 C C . VAL A 1 92 ? 4.469 -3.051 -1.838 1.00 88.44 92 VAL A C 1
ATOM 709 O O . VAL A 1 92 ? 3.658 -3.757 -1.244 1.00 88.44 92 VAL A O 1
ATOM 712 N N . ILE A 1 93 ? 4.515 -2.982 -3.172 1.00 92.56 93 ILE A N 1
ATOM 713 C CA . ILE A 1 93 ? 3.587 -3.708 -4.045 1.00 92.56 93 ILE A CA 1
ATOM 714 C C . ILE A 1 93 ? 3.715 -5.219 -3.824 1.00 92.56 93 ILE A C 1
ATOM 716 O O . ILE A 1 93 ? 2.701 -5.891 -3.652 1.00 92.56 93 ILE A O 1
ATOM 720 N N . ARG A 1 94 ? 4.936 -5.769 -3.759 1.00 89.81 94 ARG A N 1
ATOM 721 C CA . ARG A 1 94 ? 5.149 -7.210 -3.519 1.00 89.81 94 ARG A CA 1
ATOM 722 C C . ARG A 1 94 ? 4.582 -7.663 -2.175 1.00 89.81 94 ARG A C 1
ATOM 724 O O . ARG A 1 94 ? 3.886 -8.676 -2.116 1.00 89.81 94 ARG A O 1
ATOM 731 N N . VAL A 1 95 ? 4.830 -6.903 -1.108 1.00 89.44 95 VAL A N 1
ATOM 732 C CA . VAL A 1 95 ? 4.274 -7.189 0.224 1.00 89.44 95 VAL A CA 1
ATOM 733 C C . VAL A 1 95 ? 2.750 -7.082 0.212 1.00 89.44 95 VAL A C 1
ATOM 735 O O . VAL A 1 95 ? 2.072 -7.954 0.751 1.00 89.44 95 VAL A O 1
ATOM 738 N N . LEU A 1 96 ? 2.190 -6.059 -0.436 1.00 91.88 96 LEU A N 1
ATOM 739 C CA . LEU A 1 96 ? 0.745 -5.863 -0.519 1.00 91.88 96 LEU A CA 1
ATOM 740 C C . LEU A 1 96 ? 0.059 -7.008 -1.271 1.00 91.88 96 LEU A C 1
ATOM 742 O O . LEU A 1 96 ? -0.993 -7.477 -0.837 1.00 91.88 96 LEU A O 1
ATOM 746 N N . VAL A 1 97 ? 0.665 -7.492 -2.358 1.00 95.00 97 VAL A N 1
ATOM 747 C CA . VAL A 1 97 ? 0.186 -8.662 -3.106 1.00 95.00 97 VAL A CA 1
ATOM 748 C C . VAL A 1 97 ? 0.212 -9.914 -2.228 1.00 95.00 97 VAL A C 1
ATOM 750 O O . VAL A 1 97 ? -0.795 -10.616 -2.162 1.00 95.00 97 VAL A O 1
ATOM 753 N N . LEU A 1 98 ? 1.304 -10.160 -1.493 1.00 90.50 98 LEU A N 1
ATOM 754 C CA . LEU A 1 98 ? 1.408 -11.285 -0.552 1.00 90.50 98 LEU A CA 1
ATOM 755 C C . LEU A 1 98 ? 0.325 -11.228 0.535 1.00 90.50 98 LEU A C 1
ATOM 757 O O . LEU A 1 98 ? -0.366 -12.218 0.776 1.00 90.50 98 LEU A O 1
ATOM 761 N N . VAL A 1 99 ? 0.136 -10.063 1.161 1.00 91.50 99 VAL A N 1
ATOM 762 C CA . VAL A 1 99 ? -0.887 -9.859 2.197 1.00 91.50 99 VAL A CA 1
ATOM 763 C C . VAL A 1 99 ? -2.290 -10.038 1.621 1.00 91.50 99 VAL A C 1
ATOM 765 O O . VAL A 1 99 ? -3.114 -10.713 2.232 1.00 91.50 99 VAL A O 1
ATOM 768 N N . SER A 1 100 ? -2.563 -9.487 0.438 1.00 94.06 100 SER A N 1
ATOM 769 C CA . SER A 1 100 ? -3.871 -9.600 -0.218 1.00 94.06 100 SER A CA 1
ATOM 770 C C . SER A 1 100 ? -4.204 -11.051 -0.562 1.00 94.06 100 SER A C 1
ATOM 772 O O . SER A 1 100 ? -5.296 -11.516 -0.242 1.00 94.06 100 SER A O 1
ATOM 774 N N . ALA A 1 101 ? -3.256 -11.789 -1.147 1.00 93.69 101 ALA A N 1
ATOM 775 C CA . ALA A 1 101 ? -3.422 -13.206 -1.456 1.00 93.69 101 ALA A CA 1
ATOM 776 C C . ALA A 1 101 ? -3.629 -14.048 -0.185 1.00 93.69 101 ALA A C 1
ATOM 778 O O . ALA A 1 101 ? -4.529 -14.885 -0.140 1.00 93.69 101 ALA A O 1
ATOM 779 N N . GLY A 1 102 ? -2.855 -13.790 0.875 1.00 90.62 102 GLY A N 1
ATOM 780 C CA . GLY A 1 102 ? -3.009 -14.473 2.161 1.00 90.62 102 GLY A CA 1
ATOM 781 C C . GLY A 1 102 ? -4.348 -14.178 2.846 1.00 90.62 102 GLY A C 1
ATOM 782 O O . GLY A 1 102 ? -4.984 -15.088 3.378 1.00 90.62 102 GLY A O 1
ATOM 783 N N . LEU A 1 103 ? -4.815 -12.925 2.806 1.00 93.00 103 LEU A N 1
ATOM 784 C CA . LEU A 1 103 ? -6.128 -12.538 3.330 1.00 93.00 103 LEU A CA 1
ATOM 785 C C . LEU A 1 103 ? -7.272 -13.162 2.527 1.00 93.00 103 LEU A C 1
ATOM 787 O O . LEU A 1 103 ? -8.234 -13.631 3.134 1.00 93.00 103 LEU A O 1
ATOM 791 N N . LEU A 1 104 ? -7.162 -13.211 1.196 1.00 93.06 104 LEU A N 1
ATOM 792 C CA . LEU A 1 104 ? -8.136 -13.871 0.325 1.00 93.06 104 LEU A CA 1
ATOM 793 C C . LEU A 1 104 ? -8.217 -15.372 0.629 1.00 93.06 104 LEU A C 1
ATOM 795 O O . LEU A 1 104 ? -9.300 -15.882 0.901 1.00 93.06 104 LEU A O 1
ATOM 799 N N . ALA A 1 105 ? -7.073 -16.056 0.697 1.00 90.69 105 ALA A N 1
ATOM 800 C CA . ALA A 1 105 ? -7.020 -17.471 1.050 1.00 90.69 105 ALA A CA 1
ATOM 801 C C . ALA A 1 105 ? -7.590 -17.732 2.456 1.00 90.69 105 ALA A C 1
ATOM 803 O O . ALA A 1 105 ? -8.337 -18.687 2.662 1.00 90.69 105 ALA A O 1
ATOM 804 N N . ARG A 1 106 ? -7.311 -16.854 3.431 1.00 88.81 106 ARG A N 1
ATOM 805 C CA . ARG A 1 106 ? -7.916 -16.934 4.769 1.00 88.81 106 ARG A CA 1
ATOM 806 C C . ARG A 1 106 ? -9.435 -16.756 4.734 1.00 88.81 106 ARG A C 1
ATOM 808 O O . ARG A 1 106 ? -10.134 -17.455 5.465 1.00 88.81 106 ARG A O 1
ATOM 815 N N . LEU A 1 107 ? -9.939 -15.827 3.923 1.00 91.38 107 LEU A N 1
ATOM 816 C CA . LEU A 1 107 ? -11.372 -15.592 3.752 1.00 91.38 107 LEU A CA 1
ATOM 817 C C . LEU A 1 107 ? -12.065 -16.820 3.145 1.00 91.38 107 LEU A C 1
ATOM 819 O O . LEU A 1 107 ? -13.139 -17.198 3.612 1.00 91.38 107 LEU A O 1
ATOM 823 N N . ASP A 1 108 ? -11.440 -17.471 2.166 1.00 89.50 108 ASP A N 1
ATOM 824 C CA . ASP A 1 108 ? -11.966 -18.693 1.551 1.00 89.50 108 ASP A CA 1
ATOM 825 C C . ASP A 1 108 ? -11.943 -19.886 2.515 1.00 89.50 108 ASP A C 1
ATOM 827 O O . ASP A 1 108 ? -12.937 -20.604 2.624 1.00 89.50 108 ASP A O 1
ATOM 831 N N . LEU A 1 109 ? -10.873 -20.054 3.301 1.00 89.62 109 LEU A N 1
ATOM 832 C CA . LEU A 1 109 ? -10.803 -21.073 4.358 1.00 89.62 109 LEU A CA 1
ATOM 833 C C . LEU A 1 109 ? -11.892 -20.860 5.422 1.00 89.62 109 LEU A C 1
ATOM 835 O O . LEU A 1 109 ? -12.504 -21.820 5.890 1.00 89.62 109 LEU A O 1
ATOM 839 N N . TYR A 1 110 ? -12.172 -19.601 5.773 1.00 86.88 110 TYR A N 1
ATOM 840 C CA . TYR A 1 110 ? -13.259 -19.261 6.689 1.00 86.88 110 TYR A CA 1
ATOM 841 C C . TYR A 1 110 ? -14.635 -19.595 6.095 1.00 86.88 110 TYR A C 1
ATOM 843 O O . TYR A 1 110 ? -15.471 -20.184 6.779 1.00 86.88 110 TYR A O 1
ATOM 851 N N . ARG A 1 111 ? -14.864 -19.291 4.808 1.00 88.50 111 ARG A N 1
ATOM 852 C CA . ARG A 1 111 ? -16.096 -19.670 4.090 1.00 88.50 111 ARG A CA 1
ATOM 853 C C . ARG A 1 111 ? -16.281 -21.184 3.990 1.00 88.50 111 ARG A C 1
ATOM 855 O O . ARG A 1 111 ? -17.414 -21.649 4.025 1.00 88.50 111 ARG A O 1
ATOM 862 N N . ALA A 1 112 ? -15.190 -21.943 3.912 1.00 90.06 112 ALA A N 1
AT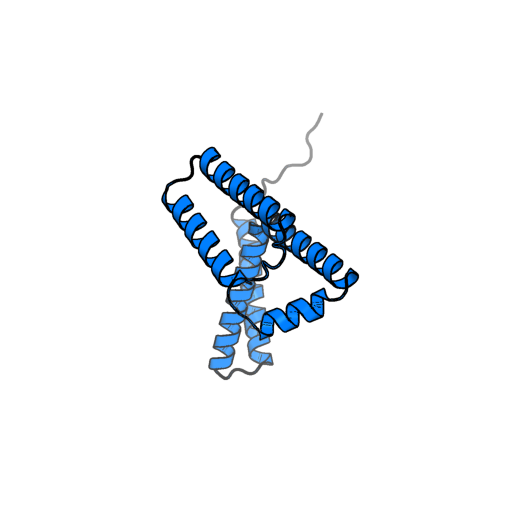OM 863 C CA . ALA A 1 112 ? -15.203 -23.404 3.914 1.00 90.06 112 ALA A CA 1
ATOM 864 C C . ALA A 1 112 ? -15.486 -24.024 5.300 1.00 90.06 112 ALA A C 1
ATOM 866 O O . ALA A 1 112 ? -15.522 -25.246 5.425 1.00 90.06 112 ALA A O 1
ATOM 867 N N . GLY A 1 113 ? -15.681 -23.210 6.346 1.00 90.06 113 GLY A N 1
ATOM 868 C CA . GLY A 1 113 ? -15.978 -23.682 7.701 1.00 90.06 113 GLY A CA 1
ATOM 869 C C . GLY A 1 113 ? -14.767 -24.238 8.454 1.00 90.06 113 GLY A C 1
ATOM 870 O O . GLY A 1 113 ? -14.939 -24.914 9.468 1.00 90.06 113 GLY A O 1
ATOM 871 N N . LEU A 1 114 ? -13.543 -23.971 7.984 1.00 87.50 114 LEU A N 1
ATOM 872 C CA . LEU A 1 114 ? -12.326 -24.446 8.641 1.00 87.50 114 LEU A CA 1
ATOM 873 C C . LEU A 1 114 ? -12.024 -23.630 9.900 1.00 87.50 114 LEU A C 1
ATOM 875 O O . LEU A 1 114 ? -12.158 -22.404 9.935 1.00 87.50 114 LEU A O 1
ATOM 879 N N . GLY A 1 115 ? -11.572 -24.323 10.946 1.00 88.56 115 GLY A N 1
ATOM 880 C CA . GLY A 1 115 ? -11.206 -23.690 12.208 1.00 88.56 115 GLY A CA 1
ATOM 881 C C . GLY A 1 115 ? -9.990 -22.771 12.060 1.00 88.56 115 GLY A C 1
ATOM 882 O O . GLY A 1 115 ? -9.117 -22.993 11.221 1.00 88.56 115 GLY A O 1
ATOM 883 N N . GLN A 1 116 ? -9.880 -21.763 12.929 1.00 87.88 116 GLN A N 1
ATOM 884 C CA . GLN A 1 116 ? -8.788 -20.778 12.904 1.00 87.88 116 GLN A CA 1
ATOM 885 C C . GLN A 1 116 ? -7.392 -21.424 12.928 1.00 87.88 116 GLN A C 1
ATOM 887 O O . GLN A 1 116 ? -6.500 -20.995 12.199 1.00 87.88 116 GLN A O 1
ATOM 892 N N . TRP A 1 117 ? -7.219 -22.478 13.730 1.00 89.62 117 TRP A N 1
ATOM 893 C CA . TRP A 1 117 ? -5.964 -23.228 13.813 1.00 89.62 117 TRP A CA 1
ATOM 894 C C . TRP A 1 117 ? -5.653 -24.020 12.540 1.00 89.62 117 TRP A C 1
ATOM 896 O O . TRP A 1 117 ? -4.503 -24.056 12.114 1.00 89.62 117 TRP A O 1
ATOM 906 N N . GLN A 1 118 ? -6.663 -24.617 11.903 1.00 87.81 118 GLN A N 1
ATOM 907 C CA . GLN A 1 118 ? -6.489 -25.352 10.646 1.00 87.81 118 GLN A CA 1
ATOM 908 C C . GLN A 1 118 ? -6.132 -24.394 9.507 1.00 87.81 118 GLN A C 1
ATOM 910 O O . GLN A 1 118 ? -5.177 -24.637 8.776 1.00 87.81 118 GLN A O 1
ATOM 915 N N . ALA A 1 119 ? -6.845 -23.267 9.405 1.00 88.25 119 ALA A N 1
ATOM 916 C CA . ALA A 1 119 ? -6.571 -22.236 8.411 1.00 88.25 119 ALA A CA 1
ATOM 917 C C . ALA A 1 119 ? -5.157 -21.653 8.561 1.00 88.25 119 ALA A C 1
ATOM 919 O O . ALA A 1 119 ? -4.470 -21.464 7.562 1.00 88.25 119 ALA A O 1
ATOM 920 N N . PHE A 1 120 ? -4.702 -21.417 9.798 1.00 90.38 120 PHE A N 1
ATOM 921 C CA . PHE A 1 120 ? -3.332 -20.978 10.066 1.00 90.38 120 PHE A CA 1
ATOM 922 C C . PHE A 1 120 ? -2.306 -21.978 9.523 1.00 90.38 120 PHE A C 1
ATOM 924 O O . PHE A 1 120 ? -1.467 -21.597 8.713 1.00 90.38 120 PHE A O 1
ATOM 931 N N . TRP A 1 121 ? -2.415 -23.258 9.893 1.00 92.62 121 TRP A N 1
ATOM 932 C CA . TRP A 1 121 ? -1.467 -24.278 9.442 1.00 92.62 121 TRP A CA 1
ATOM 933 C C . TRP A 1 121 ? -1.460 -24.455 7.924 1.00 92.62 121 TRP A C 1
ATOM 935 O O . TRP A 1 121 ? -0.386 -24.536 7.332 1.00 92.62 121 TRP A O 1
ATOM 945 N N . ILE A 1 122 ? -2.631 -24.455 7.282 1.00 89.25 122 ILE A N 1
ATOM 946 C CA . ILE A 1 122 ? -2.741 -24.556 5.821 1.00 89.25 122 ILE A CA 1
ATOM 947 C C . ILE A 1 122 ? -2.039 -23.372 5.146 1.00 89.25 122 ILE A C 1
ATOM 949 O O . ILE A 1 122 ? -1.211 -23.575 4.258 1.00 89.25 122 ILE A O 1
ATOM 953 N N . LEU A 1 123 ? -2.315 -22.142 5.593 1.00 91.06 123 LEU A N 1
ATOM 954 C CA . LEU A 1 123 ? -1.673 -20.942 5.053 1.00 91.06 123 LEU A CA 1
ATOM 955 C C . LEU A 1 123 ? -0.159 -20.964 5.265 1.00 91.06 123 LEU A C 1
ATOM 957 O O . LEU A 1 123 ? 0.583 -20.617 4.347 1.00 91.06 123 LEU A O 1
ATOM 961 N N . THR A 1 124 ? 0.310 -21.391 6.440 1.00 90.12 124 THR A N 1
ATOM 962 C CA . THR A 1 124 ? 1.741 -21.493 6.752 1.00 90.12 124 THR A CA 1
ATOM 963 C C . THR A 1 124 ? 2.437 -22.505 5.851 1.00 90.12 124 THR A C 1
ATOM 965 O O . THR A 1 124 ? 3.462 -22.176 5.261 1.00 90.12 124 THR A O 1
ATOM 968 N N . VAL A 1 125 ? 1.879 -23.710 5.704 1.00 95.12 125 VAL A N 1
ATOM 969 C CA . VAL A 1 125 ? 2.466 -24.763 4.864 1.00 95.12 125 VAL A CA 1
ATOM 970 C C . VAL A 1 125 ? 2.526 -24.313 3.406 1.00 95.12 125 VAL A C 1
ATOM 972 O O . VAL A 1 125 ? 3.591 -24.373 2.799 1.00 95.12 125 VAL A O 1
ATOM 975 N N . ILE A 1 126 ? 1.426 -23.788 2.858 1.00 92.44 126 ILE A N 1
ATOM 976 C CA . ILE A 1 126 ? 1.383 -23.305 1.469 1.00 92.44 126 ILE A CA 1
ATOM 977 C C . ILE A 1 126 ? 2.374 -22.152 1.254 1.00 92.44 126 ILE A C 1
ATOM 979 O O . ILE A 1 126 ? 3.110 -22.153 0.267 1.00 92.44 126 ILE A O 1
ATOM 983 N N . SER A 1 127 ? 2.443 -21.195 2.187 1.00 91.69 127 SER A N 1
ATOM 984 C CA . SER A 1 127 ? 3.363 -20.053 2.083 1.00 91.69 127 SER A CA 1
ATOM 985 C C . SER A 1 127 ? 4.828 -20.486 2.149 1.00 91.69 127 SER A C 1
ATOM 987 O O . SER A 1 127 ? 5.642 -19.993 1.371 1.00 91.69 127 SER A O 1
ATOM 989 N N . LEU A 1 128 ? 5.173 -21.427 3.035 1.00 92.94 128 LEU A N 1
ATOM 990 C CA . LEU A 1 128 ? 6.533 -21.964 3.143 1.00 92.94 128 LEU A CA 1
ATOM 991 C C . LEU A 1 128 ? 6.933 -22.757 1.899 1.00 92.94 128 LEU A C 1
ATOM 993 O O . LEU A 1 128 ? 8.059 -22.608 1.436 1.00 92.94 128 LEU A O 1
ATOM 997 N N . ILE A 1 129 ? 6.019 -23.551 1.332 1.00 93.44 129 ILE A N 1
ATOM 998 C CA . ILE A 1 129 ? 6.260 -24.261 0.070 1.00 93.44 129 ILE A CA 1
ATOM 999 C C . ILE A 1 129 ? 6.524 -23.256 -1.055 1.00 93.44 129 ILE A C 1
ATOM 1001 O O . ILE A 1 129 ? 7.530 -23.376 -1.747 1.00 93.44 129 ILE A O 1
ATOM 1005 N N . GLY A 1 130 ? 5.673 -22.236 -1.214 1.00 89.69 130 GLY A N 1
ATOM 1006 C CA . GLY A 1 130 ? 5.867 -21.195 -2.228 1.00 89.69 130 GLY A CA 1
ATOM 1007 C C . GLY A 1 130 ? 7.191 -20.442 -2.064 1.00 89.69 130 GLY A C 1
ATOM 1008 O O . GLY A 1 130 ? 7.906 -20.227 -3.041 1.00 89.69 130 GLY A O 1
ATOM 1009 N N . PHE A 1 131 ? 7.559 -20.104 -0.825 1.00 90.69 131 PHE A N 1
ATOM 1010 C CA . PHE A 1 131 ? 8.844 -19.478 -0.510 1.00 90.69 131 PHE A CA 1
ATOM 1011 C C . PHE A 1 131 ? 10.032 -20.392 -0.849 1.00 90.69 131 PHE A C 1
ATOM 1013 O O . PHE A 1 131 ? 10.967 -19.959 -1.520 1.00 90.69 131 PHE A O 1
ATOM 1020 N N . ALA A 1 132 ? 9.983 -21.662 -0.435 1.00 92.06 132 ALA A N 1
ATOM 1021 C CA . ALA A 1 132 ? 11.033 -22.641 -0.705 1.00 92.06 132 ALA A CA 1
ATOM 1022 C C . ALA A 1 132 ? 11.205 -22.898 -2.209 1.00 92.06 132 ALA A C 1
ATOM 1024 O O . ALA A 1 132 ? 12.333 -22.969 -2.695 1.00 92.06 132 ALA A O 1
ATOM 1025 N N . LEU A 1 133 ? 10.103 -22.982 -2.959 1.00 89.31 133 LEU A N 1
ATOM 1026 C CA . LEU A 1 133 ? 10.127 -23.105 -4.418 1.00 89.31 133 LEU A CA 1
ATOM 1027 C C . LEU A 1 133 ? 10.746 -21.872 -5.082 1.00 89.31 133 LEU A C 1
ATOM 1029 O O . LEU A 1 133 ? 11.569 -22.021 -5.979 1.00 89.31 133 LEU A O 1
ATOM 1033 N N . GLY A 1 134 ? 10.408 -20.663 -4.624 1.00 87.94 134 GLY A N 1
ATOM 1034 C CA . GLY A 1 134 ? 11.022 -19.433 -5.129 1.00 87.94 134 GLY A CA 1
ATOM 1035 C C . GLY A 1 134 ? 12.531 -19.381 -4.871 1.00 87.94 134 GLY A C 1
ATOM 1036 O O . GLY A 1 134 ? 13.305 -19.074 -5.775 1.00 87.94 134 GLY A O 1
ATOM 1037 N N . TRP A 1 135 ? 12.955 -19.744 -3.658 1.00 88.81 135 TRP A N 1
ATOM 1038 C CA . TRP A 1 135 ? 14.366 -19.772 -3.267 1.00 88.81 135 TRP A CA 1
ATOM 1039 C C . TRP A 1 135 ? 15.175 -20.802 -4.061 1.00 88.81 135 TRP A C 1
ATOM 1041 O O . TRP A 1 135 ? 16.207 -20.488 -4.650 1.00 88.81 135 TRP A O 1
ATOM 1051 N N . THR A 1 136 ? 14.697 -22.047 -4.100 1.00 89.38 136 THR A N 1
ATOM 1052 C CA . THR A 1 136 ? 15.375 -23.134 -4.821 1.00 89.38 136 THR A CA 1
ATOM 1053 C C . THR A 1 136 ? 15.361 -22.911 -6.330 1.00 89.38 136 THR A C 1
ATOM 1055 O O . THR A 1 136 ? 16.368 -23.168 -6.987 1.00 89.38 136 THR A O 1
ATOM 1058 N N . GLY A 1 137 ? 14.265 -22.374 -6.872 1.00 88.56 137 GLY A N 1
ATOM 1059 C CA . GLY A 1 137 ? 14.148 -22.016 -8.281 1.00 88.56 137 GLY A CA 1
ATOM 1060 C C . GLY A 1 137 ? 15.174 -20.967 -8.704 1.00 88.56 137 GLY A C 1
ATOM 1061 O O . GLY A 1 137 ? 15.836 -21.158 -9.721 1.00 88.56 137 GLY A O 1
ATOM 1062 N N . GLN A 1 138 ? 15.371 -19.912 -7.905 1.00 84.69 138 GLN A N 1
ATOM 1063 C CA . GLN A 1 138 ? 16.392 -18.896 -8.178 1.00 84.69 138 GLN A CA 1
ATOM 1064 C C . GLN A 1 138 ? 17.796 -19.511 -8.231 1.00 84.69 138 GLN A C 1
ATOM 1066 O O . GLN A 1 138 ? 18.525 -19.282 -9.193 1.00 84.69 138 GLN A O 1
ATOM 1071 N N . ASN A 1 139 ? 18.143 -20.339 -7.243 1.00 84.75 139 ASN A N 1
ATOM 1072 C CA . ASN A 1 139 ? 19.468 -20.956 -7.157 1.00 84.75 139 ASN A CA 1
ATOM 1073 C C . ASN A 1 139 ? 19.735 -21.978 -8.274 1.00 84.75 139 ASN A C 1
ATOM 1075 O O . ASN A 1 139 ? 20.888 -22.207 -8.627 1.00 84.75 139 ASN A O 1
ATOM 1079 N N . TYR A 1 140 ? 18.692 -22.617 -8.814 1.00 83.19 140 TYR A N 1
ATOM 1080 C CA . TYR A 1 140 ? 18.833 -23.619 -9.873 1.00 83.19 140 TYR A CA 1
ATOM 1081 C C . TYR A 1 140 ? 18.823 -23.011 -11.286 1.00 83.19 140 TYR A C 1
ATOM 1083 O O . TYR A 1 140 ? 19.565 -23.479 -12.145 1.00 83.19 140 TYR A O 1
ATOM 1091 N N . LEU A 1 141 ? 17.999 -21.982 -11.545 1.00 78.62 141 LEU A N 1
ATOM 1092 C CA . LEU A 1 141 ? 17.925 -21.320 -12.861 1.00 78.62 141 LEU A CA 1
ATOM 1093 C C . LEU A 1 141 ? 19.034 -20.288 -13.083 1.00 78.62 141 LEU A C 1
ATOM 1095 O O . LEU A 1 141 ? 19.472 -20.108 -14.217 1.00 78.62 141 LEU A O 1
ATOM 1099 N N . TYR A 1 142 ? 19.475 -19.617 -12.021 1.00 75.44 142 TYR A N 1
ATOM 1100 C CA . TYR A 1 142 ? 20.594 -18.681 -12.045 1.00 75.44 142 TYR A CA 1
ATOM 1101 C C . TYR A 1 142 ? 21.694 -19.201 -11.119 1.00 75.44 142 TYR A C 1
ATOM 1103 O O . TYR A 1 142 ? 21.927 -18.612 -10.064 1.00 75.44 142 TYR A O 1
ATOM 1111 N N . PRO A 1 143 ? 22.347 -20.327 -11.466 1.00 73.75 143 PRO A N 1
ATOM 1112 C CA . PRO A 1 143 ? 23.484 -20.792 -10.698 1.00 73.75 143 PRO A CA 1
ATOM 1113 C C . PRO A 1 143 ? 24.571 -19.723 -10.784 1.00 73.75 143 PRO A C 1
ATOM 1115 O O . PRO A 1 143 ? 24.989 -19.340 -11.882 1.00 73.75 143 PRO A O 1
ATOM 1118 N N . ASP A 1 144 ? 25.001 -19.22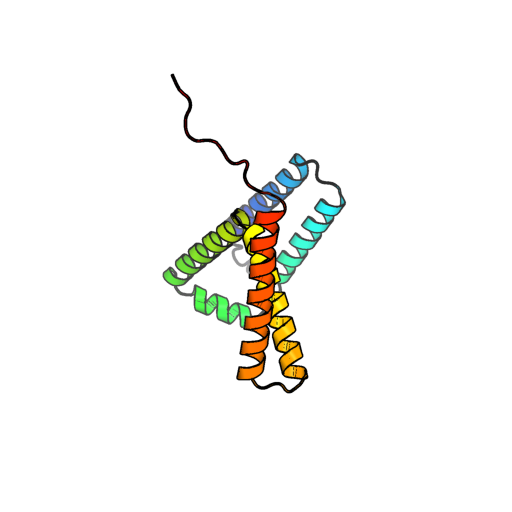0 -9.627 1.00 71.88 144 ASP A N 1
ATOM 1119 C CA . ASP A 1 144 ? 26.121 -18.292 -9.559 1.00 71.88 144 ASP A CA 1
ATOM 1120 C C . ASP A 1 144 ? 27.316 -18.915 -10.301 1.00 71.88 144 ASP A C 1
ATOM 1122 O O . ASP A 1 144 ? 27.633 -20.091 -10.071 1.00 71.88 144 ASP A O 1
ATOM 1126 N N . PRO A 1 145 ? 27.991 -18.183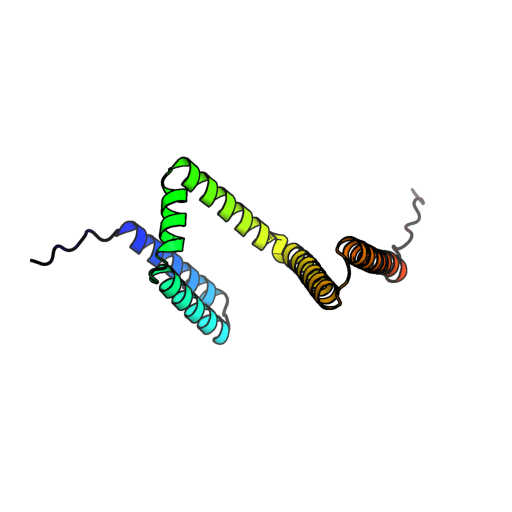 -11.206 1.00 63.47 145 PRO A N 1
ATOM 1127 C CA . PRO A 1 145 ? 29.226 -18.676 -11.783 1.00 63.47 145 PRO A CA 1
ATOM 1128 C C . PRO A 1 145 ? 30.199 -18.921 -10.632 1.00 63.47 145 PRO A C 1
ATOM 1130 O O . PRO A 1 145 ? 30.542 -18.008 -9.881 1.00 63.47 145 PRO A O 1
ATOM 1133 N N . ILE A 1 146 ? 30.608 -20.179 -10.483 1.00 63.56 146 ILE A N 1
ATOM 1134 C CA . ILE A 1 146 ? 31.595 -20.615 -9.501 1.00 63.56 146 ILE A CA 1
ATOM 1135 C C . ILE A 1 146 ? 32.881 -19.852 -9.831 1.00 63.56 146 ILE A C 1
ATOM 1137 O O . ILE A 1 146 ? 33.607 -20.232 -10.746 1.00 63.56 146 ILE A O 1
ATOM 1141 N N . LEU A 1 147 ? 33.145 -18.735 -9.151 1.00 64.44 147 LEU A N 1
ATOM 1142 C CA . LEU A 1 147 ? 34.438 -18.069 -9.236 1.00 64.44 147 LEU A CA 1
ATOM 1143 C C . LEU A 1 147 ? 35.467 -19.011 -8.599 1.00 64.44 147 LEU A C 1
ATOM 1145 O O . LEU A 1 147 ? 35.358 -19.281 -7.399 1.00 64.44 147 LEU A O 1
ATOM 1149 N N . PRO A 1 148 ? 36.480 -19.505 -9.334 1.00 58.47 148 PRO A N 1
ATOM 1150 C CA . PRO A 1 148 ? 37.632 -20.079 -8.674 1.00 58.47 148 PRO A CA 1
ATOM 1151 C C . PRO A 1 148 ? 38.388 -18.930 -7.998 1.00 58.47 148 PRO A C 1
ATOM 1153 O O . PRO A 1 148 ? 39.000 -18.081 -8.648 1.00 58.47 148 PRO A O 1
ATOM 1156 N N . LEU A 1 149 ? 38.324 -18.893 -6.668 1.00 70.94 149 LEU A N 1
ATOM 1157 C CA . LEU A 1 149 ? 39.315 -18.190 -5.865 1.00 70.94 149 LEU A CA 1
ATOM 1158 C C . LEU A 1 149 ? 40.683 -18.846 -6.129 1.00 70.94 149 LEU A C 1
ATOM 1160 O O . LEU A 1 149 ? 40.838 -20.045 -5.913 1.00 70.94 149 LEU A O 1
ATOM 1164 N N . HIS A 1 150 ? 41.643 -18.016 -6.553 1.00 71.38 150 HIS A N 1
ATOM 1165 C CA . HIS A 1 150 ? 43.078 -18.255 -6.788 1.00 71.38 150 HIS A CA 1
ATOM 1166 C C . HIS A 1 150 ? 43.547 -18.818 -8.145 1.00 71.38 150 HIS A C 1
ATOM 1168 O O . HIS A 1 150 ? 43.575 -20.024 -8.359 1.00 71.38 150 HIS A O 1
ATOM 1174 N N . ALA A 1 151 ? 44.123 -17.926 -8.968 1.00 56.34 151 ALA A N 1
ATOM 1175 C CA . ALA A 1 151 ? 45.476 -18.075 -9.531 1.00 56.34 151 ALA A CA 1
ATOM 1176 C C . ALA A 1 151 ? 46.021 -16.701 -10.003 1.00 56.34 151 ALA A C 1
ATOM 1178 O O . ALA A 1 151 ? 45.736 -16.255 -11.108 1.00 56.34 151 ALA A O 1
ATOM 1179 N N . THR A 1 152 ? 46.704 -16.024 -9.070 1.00 52.34 152 THR A N 1
ATOM 1180 C CA . THR A 1 152 ? 47.981 -15.253 -9.143 1.00 52.34 152 THR A CA 1
ATOM 1181 C C . THR A 1 152 ? 48.681 -15.037 -10.500 1.00 52.34 152 THR A C 1
ATOM 1183 O O . THR A 1 152 ? 48.492 -15.854 -11.400 1.00 52.34 152 THR A O 1
ATOM 1186 N N . PRO A 1 153 ? 49.612 -14.061 -10.635 1.00 60.06 153 PRO A N 1
ATOM 1187 C CA . PRO A 1 153 ? 50.443 -13.437 -9.582 1.00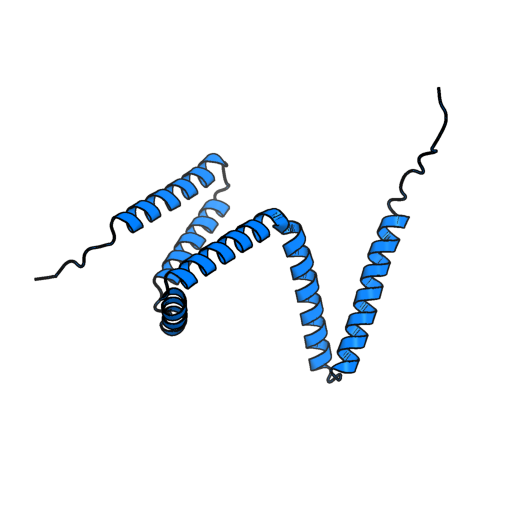 60.06 153 PRO A CA 1
ATOM 1188 C C . PRO A 1 153 ? 50.167 -11.971 -9.246 1.00 60.06 153 PRO A C 1
ATOM 1190 O O . PRO A 1 153 ? 49.868 -11.178 -10.163 1.00 60.06 153 PRO A O 1
#